Protein AF-A0A1F1UCF7-F1 (afdb_monomer_lite)

Foldseek 3Di:
DDQDDPCRVVVVDQDFDADPVNCLQVVLQDQDDCVVQVPHSPVSSVVSVVVVVVRVVVSVVVVPD

Secondary structure (DSSP, 8-state):
-PPPHHHHHTT--------TTSHHHHHHHSPPPTTTSSS-HHHHHHHHHHHHHHHHHHHHHHHH-

Sequence (65 aa):
MRRAGDAGRSGNSVATLIHEDFHCNEYARRLPTPMVGALDPELFRPQRVEALQQRCIGFMRRIIG

Radius of gyration: 15.34 Å; chains: 1; bounding box: 38×18×39 Å

Structure (mmCIF, N/CA/C/O backbone):
data_AF-A0A1F1UCF7-F1
#
_entry.id   AF-A0A1F1UCF7-F1
#
loop_
_atom_site.group_PDB
_atom_site.id
_atom_site.type_symbol
_atom_site.label_atom_id
_atom_site.label_alt_id
_atom_site.label_comp_id
_atom_site.label_asym_id
_atom_site.label_entity_id
_atom_site.label_seq_id
_atom_site.pdbx_PDB_ins_code
_atom_site.Cartn_x
_atom_site.Cartn_y
_atom_site.Cartn_z
_atom_site.occupancy
_atom_site.B_iso_or_equiv
_atom_site.auth_seq_id
_atom_site.auth_comp_id
_atom_site.auth_asym_id
_atom_s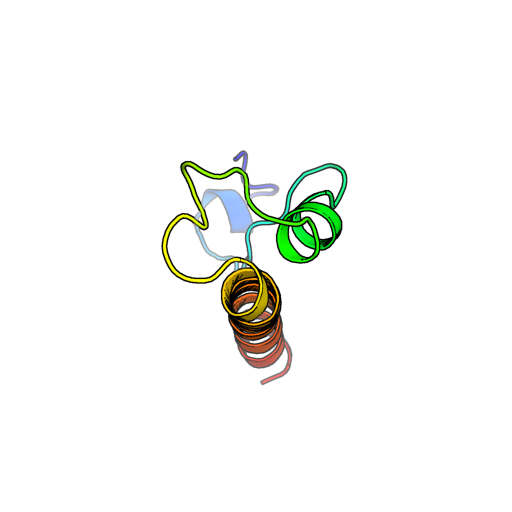ite.auth_atom_id
_atom_site.pdbx_PDB_model_num
ATOM 1 N N . MET A 1 1 ? -13.235 7.522 -2.914 1.00 64.88 1 MET A N 1
ATOM 2 C CA . MET A 1 1 ? -13.392 6.664 -1.715 1.00 64.88 1 MET A CA 1
ATOM 3 C C . MET A 1 1 ? -14.655 7.037 -0.964 1.00 64.88 1 MET A C 1
ATOM 5 O O . MET A 1 1 ? -14.848 8.213 -0.679 1.00 64.88 1 MET A O 1
ATOM 9 N N . ARG A 1 2 ? -15.494 6.053 -0.626 1.00 78.75 2 ARG A N 1
ATOM 10 C CA . ARG A 1 2 ? -16.654 6.236 0.255 1.00 78.75 2 ARG A CA 1
ATOM 11 C C . ARG A 1 2 ? -16.307 5.675 1.632 1.00 78.75 2 ARG A C 1
ATOM 13 O O . ARG A 1 2 ? -15.935 4.513 1.733 1.00 78.75 2 ARG A O 1
ATOM 20 N N . ARG A 1 3 ? -16.390 6.498 2.680 1.00 83.12 3 ARG A N 1
ATOM 21 C CA . ARG A 1 3 ? -16.179 6.040 4.063 1.00 83.12 3 ARG A CA 1
ATOM 22 C C . ARG A 1 3 ? -17.442 5.325 4.557 1.00 83.12 3 ARG A C 1
ATOM 24 O O . ARG A 1 3 ? -18.551 5.811 4.326 1.00 83.12 3 ARG A O 1
ATOM 31 N N . ALA A 1 4 ? -17.275 4.163 5.184 1.00 80.81 4 ALA A N 1
ATOM 32 C CA . ALA A 1 4 ? -18.375 3.320 5.652 1.00 80.81 4 ALA A CA 1
ATOM 33 C C . ALA A 1 4 ? -18.747 3.6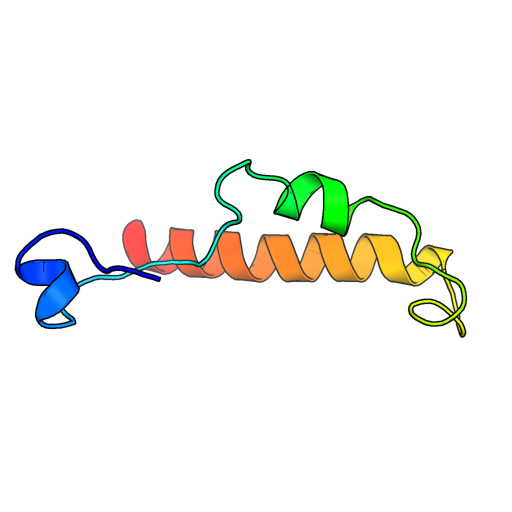25 7.112 1.00 80.81 4 ALA A C 1
ATOM 35 O O . ALA A 1 4 ? -17.885 3.976 7.916 1.00 80.81 4 ALA A O 1
ATOM 36 N N . GLY A 1 5 ? -20.033 3.465 7.443 1.00 86.81 5 GLY A N 1
ATOM 37 C CA . GLY A 1 5 ? -20.565 3.705 8.790 1.00 86.81 5 GLY A CA 1
ATOM 38 C C . GLY A 1 5 ? -20.494 5.165 9.256 1.00 86.81 5 GLY A C 1
ATOM 39 O O . GLY A 1 5 ? -19.910 6.024 8.593 1.00 86.81 5 GLY A O 1
ATOM 40 N N . ASP A 1 6 ? -21.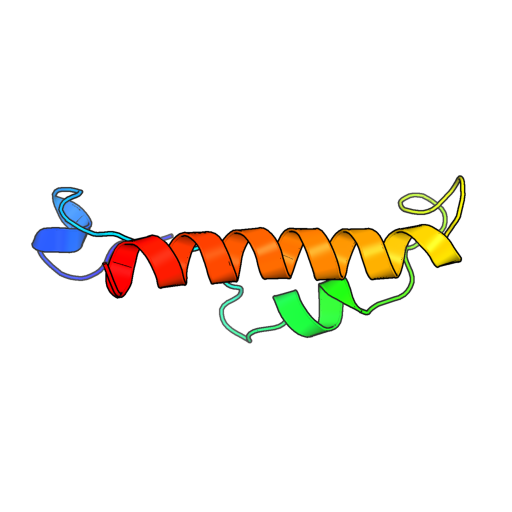110 5.455 10.402 1.00 91.62 6 ASP A N 1
ATOM 41 C CA . ASP A 1 6 ? -21.111 6.807 10.978 1.00 91.62 6 ASP A CA 1
ATOM 42 C C . ASP A 1 6 ? -19.721 7.231 11.444 1.00 91.62 6 ASP A C 1
ATOM 44 O O . ASP A 1 6 ? -19.294 8.338 11.131 1.00 91.62 6 ASP A O 1
ATOM 48 N N . ALA A 1 7 ? -18.976 6.328 12.090 1.00 86.88 7 ALA A N 1
ATOM 49 C CA . ALA A 1 7 ? -17.605 6.586 12.528 1.00 86.88 7 ALA A CA 1
ATOM 50 C C . ALA A 1 7 ? -16.680 6.960 11.356 1.00 86.88 7 ALA A C 1
ATOM 52 O O . ALA A 1 7 ? -15.930 7.930 11.433 1.00 86.88 7 ALA A O 1
ATOM 53 N N . GLY A 1 8 ? -16.773 6.252 10.224 1.00 86.69 8 GLY A N 1
ATOM 54 C CA . GLY A 1 8 ? -16.009 6.603 9.028 1.00 86.69 8 GLY A CA 1
ATOM 55 C C . GLY A 1 8 ? -16.447 7.942 8.430 1.00 86.69 8 GLY A C 1
ATOM 56 O O . GLY A 1 8 ? -15.604 8.767 8.069 1.00 86.69 8 GLY A O 1
ATOM 57 N N . ARG A 1 9 ? -17.760 8.197 8.341 1.00 87.94 9 ARG A N 1
ATOM 58 C CA . ARG A 1 9 ? -18.300 9.466 7.819 1.00 87.94 9 ARG A CA 1
ATOM 59 C C . ARG A 1 9 ? -17.918 10.675 8.676 1.00 87.94 9 ARG A C 1
ATOM 61 O O . ARG A 1 9 ? -17.618 11.717 8.103 1.00 87.94 9 ARG A O 1
ATOM 68 N N . SER A 1 10 ? -17.860 10.532 10.000 1.00 92.06 10 SER A N 1
ATOM 69 C CA . SER A 1 10 ? -17.437 11.590 10.929 1.00 92.06 10 SER A CA 1
ATOM 70 C C . SER A 1 10 ? -15.915 11.745 11.045 1.00 92.06 10 SER A C 1
ATOM 72 O O . SER A 1 10 ? -15.440 12.634 11.745 1.00 92.06 10 SER A O 1
ATOM 74 N N . GLY A 1 11 ? -15.133 10.910 10.350 1.00 87.62 11 GLY A N 1
ATOM 75 C CA . GLY A 1 11 ? -13.668 10.947 10.399 1.00 87.62 11 GLY A CA 1
ATOM 76 C C . GLY A 1 11 ? -13.060 10.262 11.624 1.00 87.62 11 GLY A C 1
ATOM 77 O O . GLY A 1 11 ? -11.844 10.290 11.790 1.00 87.62 11 GLY A O 1
ATOM 78 N N . ASN A 1 12 ? -13.873 9.592 12.438 1.00 90.25 12 ASN A N 1
ATOM 79 C CA . ASN A 1 12 ? -13.440 8.791 13.576 1.00 90.25 12 ASN A CA 1
ATOM 80 C C . ASN A 1 12 ? -13.016 7.373 13.142 1.00 90.25 12 ASN A C 1
ATOM 82 O O . ASN A 1 12 ? -13.574 6.368 13.581 1.00 90.25 12 ASN A O 1
ATOM 86 N N . SER A 1 13 ? -12.063 7.280 12.214 1.00 88.56 13 SER A N 1
ATOM 87 C CA . SER A 1 13 ? -11.549 6.001 11.715 1.00 88.56 13 SER A CA 1
ATOM 88 C C . SER A 1 13 ? -10.087 6.113 11.304 1.00 88.56 13 SER A C 1
ATOM 90 O O . SER A 1 13 ? -9.700 7.085 10.656 1.00 88.56 13 SER A O 1
ATOM 92 N N . VAL A 1 14 ? -9.302 5.076 11.587 1.00 89.00 14 VAL A N 1
ATOM 93 C CA . VAL A 1 14 ? -7.984 4.874 10.975 1.00 89.00 14 VAL A CA 1
ATOM 94 C C . VAL A 1 14 ? -8.167 4.008 9.730 1.00 89.00 14 VAL A C 1
ATOM 96 O O . VAL A 1 14 ? -8.849 2.988 9.784 1.00 89.00 14 VAL A O 1
ATOM 99 N N . ALA A 1 15 ? -7.562 4.396 8.609 1.00 88.50 15 ALA A N 1
ATOM 100 C CA . ALA A 1 15 ? -7.634 3.640 7.363 1.00 88.50 15 ALA A CA 1
ATOM 101 C C . ALA A 1 15 ? -6.340 3.766 6.552 1.00 88.50 15 ALA A C 1
ATOM 103 O O . ALA A 1 15 ? -5.602 4.743 6.686 1.00 88.50 15 ALA A O 1
ATOM 104 N N . THR A 1 16 ? -6.109 2.798 5.667 1.00 91.12 16 THR A N 1
ATOM 105 C CA . THR A 1 16 ? -5.120 2.877 4.587 1.00 91.12 16 THR A CA 1
ATOM 106 C C . THR A 1 16 ? -5.806 2.616 3.250 1.00 91.12 16 THR A C 1
ATOM 108 O O . THR A 1 16 ? -6.830 1.933 3.195 1.00 91.12 16 THR A O 1
ATOM 111 N N . LEU A 1 17 ? -5.281 3.195 2.174 1.00 89.62 17 LEU A N 1
ATOM 112 C CA . LEU A 1 17 ? -5.864 3.058 0.842 1.00 89.62 17 LEU A CA 1
ATOM 113 C C . LEU A 1 17 ? -5.292 1.818 0.150 1.00 89.62 17 LEU A C 1
ATOM 115 O O . LEU A 1 17 ? -4.074 1.670 0.040 1.00 89.62 17 LEU A O 1
ATOM 119 N N . ILE A 1 18 ? -6.178 0.962 -0.349 1.00 89.50 18 ILE A N 1
ATOM 120 C CA . ILE A 1 18 ? -5.853 -0.215 -1.160 1.00 89.50 18 ILE A CA 1
ATOM 121 C C . ILE A 1 18 ? -6.684 -0.187 -2.446 1.00 89.50 18 ILE A C 1
ATOM 123 O O . ILE A 1 18 ? -7.766 0.406 -2.462 1.00 89.50 18 ILE A O 1
ATOM 127 N N . HIS A 1 19 ? -6.179 -0.796 -3.521 1.00 92.38 19 HIS A N 1
ATOM 128 C CA . HIS A 1 19 ? -7.006 -1.036 -4.707 1.00 92.38 19 HIS A CA 1
ATOM 129 C C . HIS A 1 19 ? -8.090 -2.064 -4.370 1.00 92.38 19 HIS A C 1
ATOM 131 O O . HIS A 1 19 ? -7.848 -2.966 -3.567 1.00 92.38 19 HIS A O 1
ATOM 137 N N . GLU A 1 20 ? -9.271 -1.912 -4.968 1.00 91.00 20 GLU A N 1
ATOM 138 C CA . GLU A 1 20 ? -10.440 -2.761 -4.697 1.00 91.00 20 GLU A CA 1
ATOM 139 C C . GLU A 1 20 ? -10.191 -4.247 -4.985 1.00 91.00 20 GLU A C 1
ATOM 141 O O . GLU A 1 20 ? -10.688 -5.113 -4.274 1.00 91.00 20 GLU A O 1
ATOM 146 N N . ASP A 1 21 ? -9.358 -4.523 -5.981 1.00 92.81 21 ASP A N 1
ATOM 147 C CA . ASP A 1 21 ? -8.937 -5.838 -6.460 1.00 92.81 21 ASP A CA 1
ATOM 148 C C . ASP A 1 21 ? -7.558 -6.250 -5.915 1.00 92.81 21 ASP A C 1
ATOM 150 O O . ASP A 1 21 ? -6.952 -7.216 -6.372 1.00 92.81 21 ASP A O 1
ATOM 154 N N . PHE A 1 22 ? -7.023 -5.493 -4.952 1.00 90.62 22 PHE A N 1
ATOM 155 C CA . PHE A 1 22 ? -5.680 -5.673 -4.402 1.00 90.62 22 PHE A CA 1
ATOM 156 C C . PHE A 1 22 ? -4.542 -5.607 -5.446 1.00 90.62 22 PHE A C 1
ATOM 158 O O . PHE A 1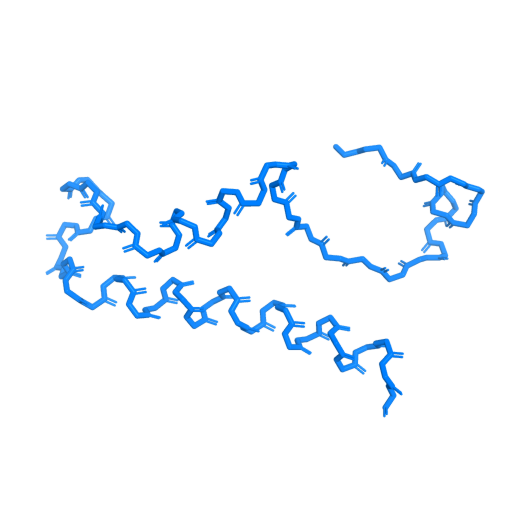 22 ? -3.391 -5.959 -5.158 1.00 90.62 22 PHE A O 1
ATOM 165 N N . HIS A 1 23 ? -4.792 -5.023 -6.624 1.00 94.94 23 HIS A N 1
ATOM 166 C CA . HIS A 1 23 ? -3.791 -4.860 -7.682 1.00 94.94 23 HIS A CA 1
ATOM 167 C C . HIS A 1 23 ? -2.625 -3.935 -7.273 1.00 94.94 23 HIS A C 1
ATOM 169 O O . HIS A 1 23 ? -1.615 -3.851 -7.961 1.00 94.94 23 HIS A O 1
ATOM 175 N N . CYS A 1 24 ? -2.672 -3.266 -6.108 1.00 93.44 24 CYS A N 1
ATOM 176 C CA . CYS A 1 24 ? -1.526 -2.512 -5.572 1.00 93.44 24 CYS A CA 1
ATOM 177 C C . CYS A 1 24 ? -0.297 -3.398 -5.332 1.00 93.44 24 CYS A C 1
ATOM 179 O O . CYS A 1 24 ? 0.825 -2.927 -5.529 1.00 93.44 24 CYS A O 1
ATOM 181 N N . ASN A 1 25 ? -0.497 -4.659 -4.938 1.00 94.06 25 ASN A N 1
ATOM 182 C CA . ASN A 1 25 ? 0.593 -5.609 -4.733 1.00 94.06 25 ASN A CA 1
ATOM 183 C C . ASN A 1 25 ? 1.235 -6.028 -6.063 1.00 94.06 25 ASN A C 1
ATOM 185 O O . ASN A 1 25 ? 2.460 -6.010 -6.178 1.00 94.06 25 ASN A O 1
ATOM 189 N N . GLU A 1 26 ? 0.424 -6.359 -7.070 1.00 94.81 26 GLU A N 1
ATOM 190 C CA . GLU A 1 26 ? 0.921 -6.669 -8.415 1.00 94.81 26 GLU A CA 1
ATOM 191 C C . GLU A 1 26 ? 1.616 -5.453 -9.024 1.00 94.81 26 GLU A C 1
ATOM 193 O O . GLU A 1 26 ? 2.773 -5.534 -9.441 1.00 94.81 26 GLU A O 1
ATOM 198 N N . TYR A 1 27 ? 0.951 -4.297 -8.985 1.00 92.38 27 TYR A N 1
ATOM 199 C CA . TYR A 1 27 ? 1.469 -3.050 -9.520 1.00 92.38 27 TYR A CA 1
ATOM 200 C C . TYR A 1 27 ? 2.856 -2.753 -8.942 1.00 92.38 27 TYR A C 1
ATOM 202 O O . TYR A 1 27 ? 3.765 -2.470 -9.720 1.00 92.38 27 TYR A O 1
ATOM 210 N N . ALA A 1 28 ? 3.053 -2.867 -7.621 1.00 93.50 28 ALA A N 1
ATOM 211 C CA . ALA A 1 28 ? 4.340 -2.618 -6.960 1.00 93.50 28 ALA A CA 1
ATOM 212 C C . ALA A 1 28 ? 5.475 -3.555 -7.415 1.00 93.50 28 ALA A C 1
ATOM 214 O O . ALA A 1 28 ? 6.640 -3.169 -7.355 1.00 93.50 28 ALA A O 1
ATOM 215 N N . ARG A 1 29 ? 5.147 -4.767 -7.876 1.00 92.62 29 ARG A N 1
ATOM 216 C CA . ARG A 1 29 ? 6.109 -5.786 -8.329 1.00 92.62 29 ARG A CA 1
ATOM 217 C C . ARG A 1 29 ? 6.317 -5.787 -9.843 1.00 92.62 29 ARG A C 1
ATOM 219 O O . ARG A 1 29 ? 7.245 -6.429 -10.329 1.00 92.62 29 ARG A O 1
ATOM 226 N N . ARG A 1 30 ? 5.463 -5.090 -10.587 1.00 91.19 30 ARG A N 1
ATOM 227 C CA . ARG A 1 30 ? 5.552 -4.974 -12.039 1.00 91.19 30 ARG A CA 1
ATOM 228 C C . ARG A 1 30 ? 6.754 -4.118 -12.443 1.00 91.19 30 ARG A C 1
ATOM 230 O O . ARG A 1 30 ? 6.999 -3.071 -11.839 1.00 91.19 30 ARG A O 1
ATOM 237 N N . LEU A 1 31 ? 7.456 -4.544 -13.495 1.00 87.19 31 LEU A N 1
ATOM 238 C CA . LEU A 1 31 ? 8.509 -3.748 -14.128 1.00 87.19 31 LEU A CA 1
ATOM 239 C C . LEU A 1 31 ? 7.917 -2.407 -14.606 1.00 87.19 31 LEU A C 1
ATOM 241 O O . LEU A 1 31 ? 6.833 -2.407 -15.205 1.00 87.19 31 LEU A O 1
ATOM 245 N N . PRO A 1 32 ? 8.563 -1.264 -14.330 1.00 86.38 32 PRO A N 1
ATOM 246 C CA . PRO A 1 32 ? 8.055 0.016 -14.800 1.00 86.38 32 PRO A CA 1
ATOM 247 C C . PRO A 1 32 ? 8.061 0.108 -16.323 1.00 86.38 32 PRO A C 1
ATOM 249 O O . PRO A 1 32 ? 8.872 -0.511 -17.008 1.00 86.38 32 PRO A O 1
ATOM 252 N N . THR A 1 33 ? 7.176 0.946 -16.858 1.00 87.25 33 THR A N 1
ATOM 253 C CA . THR A 1 33 ? 7.302 1.387 -18.249 1.00 87.25 33 THR A CA 1
ATOM 254 C C . THR A 1 33 ? 8.557 2.257 -18.399 1.00 87.25 33 THR A C 1
ATOM 256 O O . THR A 1 33 ? 8.972 2.884 -17.418 1.00 87.25 33 THR A O 1
ATOM 259 N N . PRO A 1 34 ? 9.140 2.380 -19.607 1.00 82.62 34 PRO A N 1
ATOM 260 C CA . PRO A 1 34 ? 10.313 3.231 -19.828 1.00 82.62 34 PRO A CA 1
ATOM 261 C C . PRO A 1 34 ? 10.120 4.676 -19.356 1.00 82.62 34 PRO A C 1
ATOM 263 O O . PRO A 1 34 ? 11.050 5.283 -18.856 1.00 82.62 34 PRO A O 1
ATOM 266 N N . MET A 1 35 ? 8.899 5.212 -19.441 1.00 84.75 35 MET A N 1
ATOM 267 C CA . MET A 1 35 ? 8.568 6.558 -18.959 1.00 84.75 35 MET A CA 1
ATOM 268 C C . MET A 1 35 ? 8.652 6.693 -17.429 1.00 84.75 35 MET A C 1
ATOM 270 O O . MET A 1 35 ? 8.970 7.758 -16.915 1.00 84.75 35 MET A O 1
ATOM 274 N N . VAL A 1 36 ? 8.336 5.625 -16.698 1.00 78.69 36 VAL A N 1
ATOM 275 C CA . VAL A 1 36 ? 8.207 5.628 -15.235 1.00 78.69 36 VAL A CA 1
ATOM 276 C C . VAL A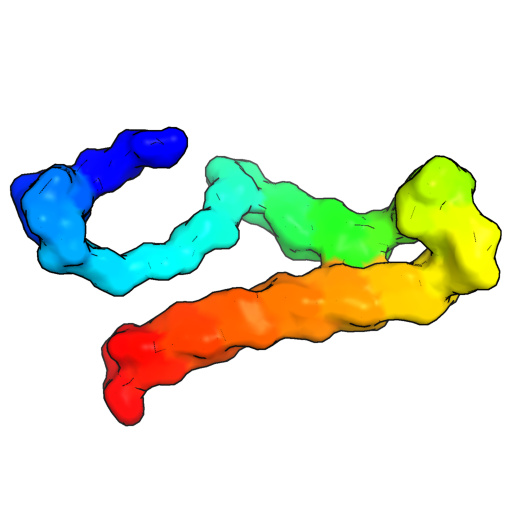 1 36 ? 9.500 5.165 -14.551 1.00 78.69 36 VAL A C 1
ATOM 278 O O . VAL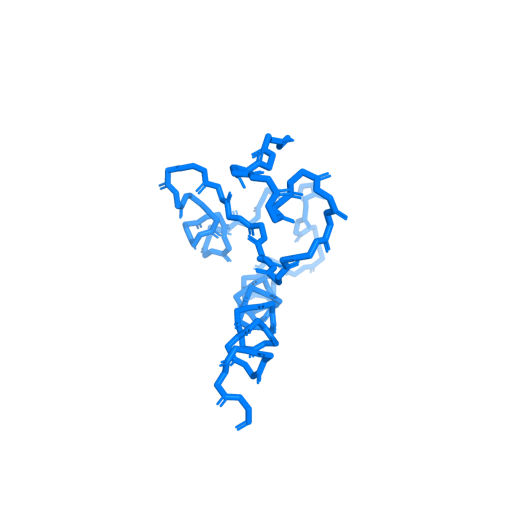 A 1 36 ? 9.817 5.633 -13.463 1.00 78.69 36 VAL A O 1
ATOM 281 N N . GLY A 1 37 ? 10.257 4.271 -15.192 1.00 77.12 37 GLY A N 1
ATOM 282 C CA . GLY A 1 37 ? 11.507 3.696 -14.683 1.00 77.12 37 GLY A CA 1
ATOM 283 C C . GLY A 1 37 ? 12.739 4.093 -15.487 1.00 77.12 37 GLY A C 1
ATOM 284 O O . GLY A 1 37 ? 13.706 3.344 -15.486 1.00 77.12 37 GLY A O 1
ATOM 285 N N . ALA A 1 38 ? 12.691 5.227 -16.194 1.00 71.00 38 ALA A N 1
ATOM 286 C CA . ALA A 1 38 ? 13.673 5.639 -17.205 1.00 71.00 38 ALA A CA 1
ATOM 287 C C . ALA A 1 38 ? 15.143 5.585 -16.752 1.00 71.00 38 ALA A C 1
ATOM 289 O O . ALA A 1 38 ? 16.025 5.422 -17.589 1.00 71.00 38 ALA A O 1
ATOM 290 N N . LEU A 1 39 ? 15.402 5.756 -15.451 1.00 75.94 39 LEU A N 1
ATOM 291 C CA . LEU A 1 39 ? 16.753 5.853 -14.900 1.00 75.94 39 LEU A CA 1
ATOM 292 C C . LEU A 1 39 ? 17.336 4.497 -14.475 1.00 75.94 39 LEU A C 1
ATOM 294 O O . LEU A 1 39 ? 18.501 4.228 -14.744 1.00 75.94 39 LEU A O 1
ATOM 298 N N . ASP A 1 40 ? 16.536 3.669 -13.800 1.00 84.50 40 ASP A N 1
ATOM 299 C CA . ASP A 1 40 ? 16.940 2.353 -13.291 1.00 84.50 40 ASP A CA 1
ATOM 300 C C . ASP A 1 40 ? 15.689 1.492 -13.005 1.00 84.50 40 ASP A C 1
ATOM 302 O O . ASP A 1 40 ? 15.099 1.559 -11.916 1.00 84.50 40 ASP A O 1
ATOM 306 N N . PRO A 1 41 ? 15.230 0.699 -13.989 1.00 81.31 41 PRO A N 1
ATOM 307 C CA . PRO A 1 41 ? 14.073 -0.178 -13.825 1.00 81.31 41 PRO A CA 1
ATOM 308 C C . PRO A 1 41 ? 14.254 -1.242 -12.734 1.00 81.31 41 PRO A C 1
ATOM 310 O O . PRO A 1 41 ? 13.268 -1.637 -12.101 1.00 81.31 41 PRO A O 1
ATOM 313 N N . GLU A 1 42 ? 15.492 -1.687 -12.505 1.00 83.44 42 GLU A N 1
ATOM 314 C CA . GLU A 1 42 ? 15.830 -2.737 -11.542 1.00 83.44 42 GLU A CA 1
ATOM 315 C C . GLU A 1 42 ? 15.723 -2.217 -10.104 1.00 83.44 42 GLU A C 1
ATOM 317 O O . GLU A 1 42 ? 15.209 -2.917 -9.227 1.00 83.44 42 GLU A O 1
ATOM 322 N N . LEU A 1 43 ? 16.099 -0.956 -9.867 1.00 86.56 43 LEU A N 1
ATOM 323 C CA . LEU A 1 43 ? 15.925 -0.290 -8.573 1.00 86.56 43 LEU A CA 1
ATOM 324 C C . LEU A 1 43 ? 14.475 0.158 -8.316 1.00 86.56 43 LEU A C 1
ATOM 326 O O . LEU A 1 43 ? 14.038 0.286 -7.170 1.00 86.56 43 LEU A O 1
ATOM 330 N N . PHE A 1 44 ? 13.682 0.356 -9.366 1.00 89.50 44 PHE A N 1
ATOM 331 C CA . PHE A 1 44 ? 12.321 0.876 -9.236 1.00 89.50 44 PHE A CA 1
ATOM 332 C C . PHE A 1 44 ? 11.355 -0.100 -8.545 1.00 89.50 44 PHE A C 1
ATOM 334 O O . PHE A 1 44 ? 10.504 0.296 -7.741 1.00 89.50 44 PHE A O 1
ATOM 341 N N . ARG A 1 45 ? 11.476 -1.401 -8.837 1.00 90.25 45 ARG A N 1
ATOM 342 C CA . ARG A 1 45 ? 10.641 -2.439 -8.215 1.00 90.25 45 ARG A CA 1
ATOM 343 C C . ARG A 1 45 ? 10.825 -2.517 -6.689 1.00 90.25 45 ARG A C 1
ATOM 345 O O . ARG A 1 45 ? 9.813 -2.431 -5.988 1.00 90.25 45 ARG A O 1
ATOM 352 N N . PRO A 1 46 ? 12.048 -2.673 -6.137 1.00 92.88 46 PRO A N 1
ATOM 353 C CA . PRO A 1 46 ? 12.234 -2.742 -4.690 1.00 92.88 46 PRO A CA 1
ATOM 354 C C . PRO A 1 46 ? 11.751 -1.473 -3.976 1.00 92.88 46 PRO A C 1
ATOM 356 O O . PRO A 1 46 ? 11.062 -1.599 -2.967 1.00 92.88 46 PRO A O 1
ATOM 359 N N . GLN A 1 47 ? 11.974 -0.279 -4.538 1.00 93.00 47 GLN A N 1
ATOM 360 C CA . GLN A 1 47 ? 11.469 0.980 -3.967 1.00 93.00 47 GLN A CA 1
ATOM 361 C C . GLN A 1 47 ? 9.940 1.003 -3.836 1.00 93.00 47 GLN A C 1
ATOM 363 O O . GLN A 1 47 ? 9.383 1.472 -2.842 1.00 93.00 47 GLN A O 1
ATOM 368 N N . ARG A 1 48 ? 9.221 0.479 -4.832 1.00 92.94 48 ARG A N 1
ATOM 369 C CA . ARG A 1 48 ? 7.752 0.443 -4.797 1.00 92.94 48 ARG A CA 1
ATOM 370 C C . ARG A 1 48 ? 7.209 -0.571 -3.812 1.00 92.94 48 ARG A C 1
ATOM 372 O O . ARG A 1 48 ? 6.201 -0.293 -3.156 1.00 92.94 48 ARG A O 1
ATOM 379 N N . VAL A 1 49 ? 7.869 -1.721 -3.706 1.00 94.81 49 VAL A N 1
ATOM 380 C CA . VAL A 1 49 ? 7.557 -2.721 -2.682 1.00 94.81 49 VAL A CA 1
ATOM 381 C C . VAL A 1 49 ? 7.786 -2.131 -1.294 1.00 94.81 49 VAL A C 1
ATOM 383 O O . VAL A 1 49 ? 6.889 -2.214 -0.458 1.00 94.81 49 VAL A O 1
ATOM 386 N N . GLU A 1 50 ? 8.918 -1.466 -1.071 1.00 96.44 50 GLU A N 1
ATOM 387 C CA . GLU A 1 50 ? 9.221 -0.794 0.191 1.00 96.44 50 GLU A CA 1
ATOM 388 C C . GLU A 1 50 ? 8.170 0.272 0.519 1.00 96.44 50 GLU A C 1
ATOM 390 O O . GLU A 1 50 ? 7.578 0.247 1.596 1.00 96.44 50 GLU A O 1
ATOM 395 N N . ALA A 1 51 ? 7.839 1.155 -0.424 1.00 94.50 51 ALA A N 1
ATOM 396 C CA . ALA A 1 51 ? 6.827 2.185 -0.210 1.00 94.50 51 ALA A CA 1
ATOM 397 C C . ALA A 1 51 ? 5.448 1.595 0.146 1.00 94.50 51 ALA A C 1
ATOM 399 O O . ALA A 1 51 ? 4.721 2.157 0.970 1.00 94.50 51 ALA A O 1
ATOM 400 N N . LEU A 1 52 ? 5.067 0.466 -0.465 1.00 95.69 52 LEU A N 1
ATOM 401 C CA . LEU A 1 52 ? 3.846 -0.257 -0.103 1.00 95.69 52 LEU A CA 1
ATOM 402 C C . LEU A 1 52 ? 3.936 -0.836 1.313 1.00 95.69 52 LEU A C 1
ATOM 404 O O . LEU A 1 52 ? 3.008 -0.640 2.099 1.00 95.69 52 LEU A O 1
ATOM 408 N N . GLN A 1 53 ? 5.056 -1.471 1.659 1.00 95.75 53 GLN A N 1
ATOM 409 C CA . GLN A 1 53 ? 5.293 -2.003 3.000 1.00 95.75 53 GLN A CA 1
ATOM 410 C C . GLN A 1 53 ? 5.243 -0.909 4.067 1.00 95.75 53 GLN A C 1
ATOM 412 O O . GLN A 1 53 ? 4.570 -1.104 5.073 1.00 95.75 53 GLN A O 1
ATOM 417 N N . GLN A 1 54 ? 5.856 0.258 3.845 1.00 96.62 54 GLN A N 1
ATOM 418 C CA . GLN A 1 54 ? 5.829 1.365 4.808 1.00 96.62 54 GLN A CA 1
ATOM 419 C C . GLN A 1 54 ? 4.399 1.834 5.110 1.00 96.62 54 GLN A C 1
ATOM 421 O O . GLN A 1 54 ? 4.046 2.038 6.273 1.00 96.62 54 GLN A O 1
ATOM 426 N N . ARG A 1 55 ? 3.534 1.936 4.090 1.00 95.25 55 ARG A N 1
ATOM 427 C CA . ARG A 1 55 ? 2.114 2.283 4.289 1.00 95.25 55 ARG A CA 1
ATOM 428 C C . ARG A 1 55 ? 1.360 1.204 5.068 1.00 95.25 55 ARG A C 1
ATOM 430 O O . ARG A 1 55 ? 0.587 1.535 5.966 1.00 95.25 55 ARG A O 1
ATOM 437 N N . CYS A 1 56 ? 1.582 -0.069 4.742 1.00 94.12 56 CYS A N 1
ATOM 438 C CA . CYS A 1 56 ? 0.956 -1.190 5.443 1.00 94.12 56 CYS A CA 1
ATOM 439 C C . CYS A 1 56 ? 1.417 -1.270 6.904 1.00 94.12 56 CYS A C 1
ATOM 441 O O . CYS A 1 56 ? 0.586 -1.335 7.802 1.00 94.12 56 CYS A O 1
ATOM 443 N N . ILE A 1 57 ? 2.725 -1.198 7.155 1.00 95.62 57 ILE A N 1
ATOM 444 C CA . ILE A 1 57 ? 3.313 -1.242 8.499 1.00 95.62 57 ILE A CA 1
ATOM 445 C C . ILE A 1 57 ? 2.858 -0.039 9.327 1.00 95.62 57 ILE A C 1
ATOM 447 O O . ILE A 1 57 ? 2.485 -0.209 10.484 1.00 95.62 57 ILE A O 1
ATOM 451 N N . GLY A 1 58 ? 2.842 1.167 8.753 1.00 95.19 58 GLY A N 1
ATOM 452 C CA . GLY A 1 58 ? 2.353 2.365 9.440 1.00 95.19 58 GLY A CA 1
ATOM 453 C C . GLY A 1 58 ? 0.891 2.236 9.873 1.00 95.19 58 GLY A C 1
ATOM 454 O O . GLY A 1 58 ? 0.549 2.573 11.006 1.00 95.19 58 GLY A O 1
ATOM 455 N N . PHE A 1 59 ? 0.043 1.675 9.008 1.00 94.81 59 PHE A N 1
ATOM 456 C CA . PHE A 1 59 ? -1.339 1.355 9.359 1.00 94.81 59 PHE A CA 1
ATOM 457 C C . PHE A 1 59 ? -1.420 0.295 10.467 1.00 94.81 59 PHE A C 1
ATOM 459 O O . PHE A 1 59 ? -2.102 0.521 11.464 1.00 94.81 59 PHE A O 1
ATOM 466 N N . MET A 1 60 ? -0.671 -0.808 10.342 1.00 95.38 60 MET A N 1
ATOM 467 C CA . MET A 1 60 ? -0.620 -1.885 11.341 1.00 95.38 60 MET A CA 1
ATOM 468 C C . MET A 1 60 ? -0.188 -1.375 12.722 1.00 95.38 60 MET A C 1
ATOM 470 O O . MET A 1 60 ? -0.819 -1.695 13.723 1.00 95.38 60 MET A O 1
ATOM 474 N N . ARG A 1 61 ? 0.838 -0.520 12.785 1.00 95.50 61 ARG A N 1
ATOM 475 C CA . ARG A 1 61 ? 1.282 0.121 14.034 1.00 95.50 61 ARG A CA 1
ATOM 476 C C . ARG A 1 61 ? 0.180 0.967 14.667 1.00 95.50 61 ARG A C 1
ATOM 478 O O . ARG A 1 61 ? 0.010 0.942 15.876 1.00 95.50 61 ARG A O 1
ATOM 485 N N . ARG A 1 62 ? -0.596 1.695 13.860 1.00 92.56 62 ARG A N 1
ATOM 486 C CA . ARG A 1 62 ? -1.689 2.538 14.365 1.00 92.56 62 ARG A CA 1
ATOM 487 C C . ARG A 1 62 ? -2.856 1.720 14.934 1.00 92.56 62 ARG A C 1
ATOM 489 O O . ARG A 1 62 ? -3.547 2.232 15.808 1.00 92.56 62 ARG A O 1
ATOM 496 N N . ILE A 1 63 ? -3.098 0.506 14.431 1.00 93.00 63 ILE A N 1
ATOM 497 C CA . ILE A 1 63 ? -4.202 -0.350 14.902 1.00 93.00 63 ILE A CA 1
ATOM 498 C C . ILE A 1 63 ? -3.799 -1.299 16.040 1.00 93.00 63 ILE A C 1
ATOM 500 O O . ILE A 1 63 ? -4.659 -1.633 16.846 1.00 93.00 63 ILE A O 1
ATOM 504 N N . ILE A 1 64 ? -2.536 -1.743 16.100 1.00 92.50 64 ILE A N 1
ATOM 505 C CA . ILE A 1 64 ? -2.058 -2.683 17.131 1.00 92.50 64 ILE A CA 1
ATOM 506 C C . ILE A 1 64 ? -1.728 -1.959 18.446 1.00 92.50 64 ILE A C 1
ATOM 508 O O . ILE A 1 64 ? -2.015 -2.518 19.501 1.00 92.50 64 ILE A O 1
ATOM 512 N N . GLY A 1 65 ? -1.219 -0.720 18.386 1.00 66.06 65 GLY A N 1
ATOM 513 C CA . GLY A 1 65 ? -0.728 0.006 19.565 1.00 66.06 65 GLY A CA 1
ATOM 514 C C . GLY A 1 65 ? 0.711 -0.356 19.892 1.00 66.06 65 GLY A C 1
ATOM 515 O O . GLY A 1 65 ? 0.957 -1.523 20.260 1.00 66.06 65 GLY A O 1
#

pLDDT: mean 88.87, std 6.91, range [64.88, 96.62]